Protein AF-A0A2N6QSA8-F1 (afdb_monomer_lite)

Radius of gyration: 13.57 Å; chains: 1; bounding box: 32×28×33 Å

Foldseek 3Di:
DDVLLVCLLVPALLVLLLVDDLVVVVVQLVQCPDCQNVVVLVVLVVVLCVVQVPQPLPVVLVVQLVSNCVRNVDNSSSNVRSVLSSSLRSCVVRQNDWQQNLQCVVCVVVSHHDGHHTGRHDDTSVVSSD

Secondary structure (DSSP, 8-state):
--HHHHHHIIIIIHHHHTTS-HHHHHHHHHHHSSHHHHHHHHHHHHHHHHH-SS---HHHHHHHHHHHHHHH--HHHHHHHHHHHHHHHHHHHHT---HHHHHHHHHHHTT----S------S-HHHHT-

Organism: NCBI:txid28127

pLDDT: mean 96.21, std 4.1, range [68.19, 98.81]

Structure (mmCIF, N/CA/C/O backbone):
data_AF-A0A2N6QSA8-F1
#
_entry.id   AF-A0A2N6QSA8-F1
#
loop_
_atom_site.group_PDB
_atom_site.id
_atom_site.type_symbol
_atom_site.label_atom_id
_atom_site.label_alt_id
_atom_site.label_comp_id
_atom_site.label_asym_id
_atom_site.label_entity_id
_atom_site.label_seq_id
_atom_site.pdbx_PDB_ins_code
_atom_site.Cartn_x
_atom_site.Cartn_y
_atom_site.Cartn_z
_atom_site.occupancy
_atom_site.B_iso_or_equiv
_atom_site.auth_seq_id
_atom_site.auth_comp_id
_atom_site.auth_asym_id
_atom_site.auth_atom_id
_atom_site.pdbx_PDB_model_num
ATOM 1 N N . MET A 1 1 ? 0.176 9.301 14.314 1.00 72.94 1 MET A N 1
ATOM 2 C CA . MET A 1 1 ? 0.457 8.432 13.156 1.00 72.94 1 MET A CA 1
ATOM 3 C C . MET A 1 1 ? 1.198 7.198 13.673 1.00 72.94 1 MET A C 1
ATOM 5 O O . MET A 1 1 ? 1.825 7.282 14.728 1.00 72.94 1 MET A O 1
ATOM 9 N N . ASN A 1 2 ? 0.959 6.019 13.0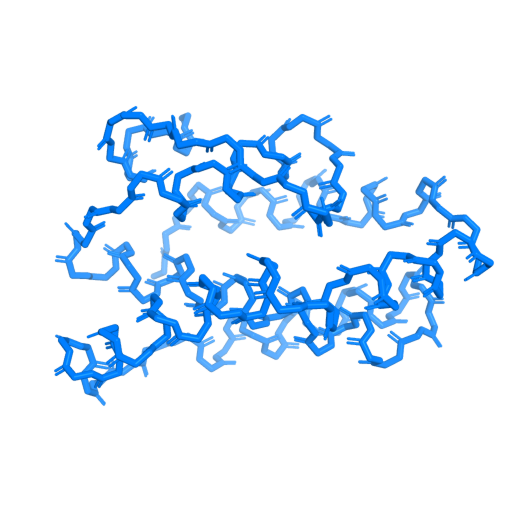91 1.00 90.00 2 ASN A N 1
ATOM 10 C CA . ASN A 1 2 ? 1.417 4.747 13.667 1.00 90.00 2 ASN A CA 1
ATOM 11 C C . ASN A 1 2 ? 2.935 4.579 13.458 1.00 90.00 2 ASN A C 1
ATOM 13 O O . ASN A 1 2 ? 3.390 4.494 12.320 1.00 90.00 2 ASN A O 1
ATOM 17 N N . LYS A 1 3 ? 3.711 4.495 14.551 1.00 92.25 3 LYS A N 1
ATOM 18 C CA . LYS A 1 3 ? 5.188 4.446 14.508 1.00 92.25 3 LYS A CA 1
ATOM 19 C C . LYS A 1 3 ? 5.749 3.261 13.715 1.00 92.25 3 LYS A C 1
ATOM 21 O O . LYS A 1 3 ? 6.820 3.377 13.131 1.00 92.25 3 LYS A O 1
ATOM 26 N N . LYS A 1 4 ? 5.052 2.119 13.697 1.00 94.75 4 LYS A N 1
ATOM 27 C CA . LYS A 1 4 ? 5.492 0.930 12.949 1.00 94.75 4 LYS A CA 1
ATOM 28 C C . LYS A 1 4 ? 5.339 1.146 11.444 1.00 94.75 4 LYS A C 1
ATOM 30 O O . LYS A 1 4 ? 6.251 0.829 10.686 1.00 94.75 4 LYS A O 1
ATOM 35 N N . LEU A 1 5 ? 4.224 1.754 11.032 1.00 96.12 5 LEU A N 1
ATOM 36 C CA . LEU A 1 5 ? 3.984 2.122 9.636 1.00 96.12 5 LEU A CA 1
ATOM 37 C C . LEU A 1 5 ? 4.996 3.178 9.165 1.00 96.12 5 LEU A C 1
ATOM 39 O O . LEU A 1 5 ? 5.578 3.039 8.094 1.00 96.12 5 LEU A O 1
ATOM 43 N N . GLU A 1 6 ? 5.269 4.188 9.998 1.00 95.00 6 GLU A N 1
ATOM 44 C CA . GLU A 1 6 ? 6.307 5.196 9.735 1.00 95.00 6 GLU A CA 1
ATOM 45 C C . GLU A 1 6 ? 7.688 4.564 9.545 1.00 95.00 6 GLU A C 1
ATOM 47 O O . GLU A 1 6 ? 8.352 4.817 8.539 1.00 95.00 6 GLU A O 1
ATOM 52 N N . TYR A 1 7 ? 8.091 3.692 10.472 1.00 95.88 7 TYR A N 1
ATOM 53 C CA . TYR A 1 7 ? 9.363 2.985 10.388 1.00 95.88 7 TYR A CA 1
ATOM 54 C C . TYR A 1 7 ? 9.472 2.149 9.108 1.00 95.88 7 TYR A C 1
ATOM 56 O O . TYR A 1 7 ? 10.527 2.120 8.470 1.00 95.88 7 TYR A O 1
ATOM 64 N N . PHE A 1 8 ? 8.394 1.473 8.706 1.00 97.69 8 PHE A N 1
ATOM 65 C CA . PHE A 1 8 ? 8.379 0.700 7.468 1.00 97.69 8 PHE A CA 1
ATOM 66 C C . PHE A 1 8 ? 8.613 1.592 6.243 1.00 97.69 8 PHE A C 1
ATOM 68 O O . PHE A 1 8 ? 9.485 1.294 5.423 1.00 97.69 8 PHE A O 1
ATOM 75 N N . ILE A 1 9 ? 7.888 2.710 6.144 1.00 97.81 9 ILE A N 1
ATOM 76 C CA . ILE A 1 9 ? 8.025 3.669 5.038 1.00 97.81 9 ILE A CA 1
ATOM 77 C C . ILE A 1 9 ? 9.467 4.170 4.939 1.00 97.81 9 ILE A C 1
ATOM 79 O O . ILE A 1 9 ? 10.055 4.169 3.861 1.00 97.81 9 ILE A O 1
ATOM 83 N N . GLU A 1 10 ? 10.062 4.542 6.071 1.00 96.38 10 GLU A N 1
ATOM 84 C CA . GLU A 1 10 ? 11.423 5.079 6.127 1.00 96.38 10 GLU A CA 1
ATOM 85 C C . GLU A 1 10 ? 12.502 4.042 5.805 1.00 96.38 10 GLU A C 1
ATOM 87 O O . GLU A 1 10 ? 13.514 4.363 5.182 1.00 96.38 10 GLU A O 1
ATOM 92 N N . SER A 1 11 ? 12.312 2.791 6.229 1.00 96.56 11 SER A N 1
ATOM 93 C CA . SER A 1 11 ? 13.375 1.781 6.192 1.00 96.56 11 SER A CA 1
ATOM 94 C C . SER A 1 11 ? 13.284 0.800 5.021 1.00 96.56 11 SER A C 1
ATOM 96 O O . SER A 1 11 ? 14.309 0.189 4.666 1.00 96.56 11 SER A O 1
ATOM 98 N N . LYS A 1 12 ? 12.090 0.616 4.439 1.00 98.12 12 LYS A N 1
ATOM 99 C CA . LYS A 1 12 ? 11.795 -0.436 3.452 1.00 98.12 12 LYS A CA 1
ATOM 100 C C . LYS A 1 12 ? 11.252 0.087 2.131 1.00 98.12 12 LYS A C 1
ATOM 102 O O . LYS A 1 12 ? 11.686 -0.425 1.104 1.00 98.12 12 LYS A O 1
ATOM 107 N N . LEU A 1 13 ? 10.368 1.086 2.130 1.00 98.31 13 LEU A N 1
ATOM 108 C CA . LEU A 1 13 ? 9.587 1.432 0.935 1.00 98.31 13 LEU A CA 1
ATOM 109 C C . LEU A 1 13 ? 10.460 1.727 -0.293 1.00 98.31 13 LEU A C 1
ATOM 111 O O . LEU A 1 13 ? 10.296 1.085 -1.323 1.00 98.31 13 LEU A O 1
ATOM 115 N N . SER A 1 14 ? 11.456 2.608 -0.175 1.00 98.25 14 SER A N 1
ATOM 116 C CA . SER A 1 14 ? 12.350 2.927 -1.301 1.00 98.25 14 SER A CA 1
ATOM 117 C C . SER A 1 14 ? 13.129 1.712 -1.821 1.00 98.25 14 SER A C 1
ATOM 119 O O . SER A 1 14 ? 13.439 1.639 -3.007 1.00 98.25 14 SER A O 1
ATOM 121 N N . LYS A 1 15 ? 13.425 0.733 -0.957 1.00 98.56 15 LYS A N 1
ATOM 122 C CA . LYS A 1 15 ? 14.094 -0.516 -1.348 1.00 98.56 15 LYS A CA 1
ATOM 123 C C . LYS A 1 15 ? 13.163 -1.447 -2.111 1.00 98.56 15 LYS A C 1
ATOM 125 O O . LYS A 1 15 ? 13.665 -2.203 -2.926 1.00 98.56 15 LYS A O 1
ATOM 130 N N . ILE A 1 16 ? 11.857 -1.416 -1.835 1.00 98.56 16 ILE A N 1
ATOM 131 C CA . ILE A 1 16 ? 10.854 -2.165 -2.602 1.00 98.56 16 ILE A CA 1
ATOM 132 C C . ILE A 1 16 ? 10.780 -1.587 -4.011 1.00 98.56 16 ILE A C 1
ATOM 134 O O . ILE A 1 16 ? 10.980 -2.319 -4.971 1.00 98.56 16 ILE A O 1
ATOM 138 N N . ILE A 1 17 ? 10.593 -0.268 -4.125 1.00 98.38 17 ILE A N 1
ATOM 139 C CA . ILE A 1 17 ? 10.430 0.406 -5.421 1.00 98.38 17 ILE A CA 1
ATOM 140 C C . ILE A 1 17 ? 11.634 0.160 -6.342 1.00 98.38 1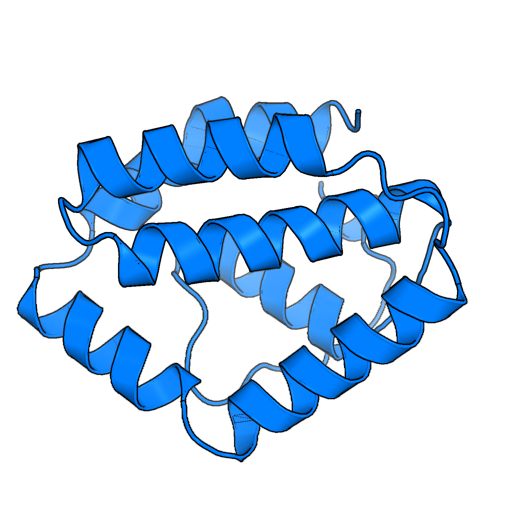7 ILE A C 1
ATOM 142 O O . ILE A 1 17 ? 11.458 -0.192 -7.499 1.00 98.38 17 ILE A O 1
ATOM 146 N N . LYS A 1 18 ? 12.860 0.240 -5.811 1.00 97.94 18 LYS A N 1
ATOM 147 C CA . LYS A 1 18 ? 14.101 0.037 -6.585 1.00 97.94 18 LYS A CA 1
ATOM 148 C C . LYS A 1 18 ? 14.332 -1.384 -7.107 1.00 97.94 18 LYS A C 1
ATOM 150 O O . LYS A 1 18 ? 15.323 -1.595 -7.801 1.00 97.94 18 LYS A O 1
ATOM 155 N N . LYS A 1 19 ? 13.504 -2.365 -6.734 1.00 98.06 19 LYS A N 1
ATOM 156 C CA . LYS A 1 19 ? 13.620 -3.732 -7.263 1.00 98.06 19 LYS A CA 1
ATOM 157 C C . LYS A 1 19 ? 13.114 -3.857 -8.692 1.00 98.06 19 LYS A C 1
ATOM 159 O O . LYS A 1 19 ? 13.546 -4.772 -9.379 1.00 98.06 19 LYS A O 1
ATOM 164 N N . TYR A 1 20 ? 12.197 -2.982 -9.087 1.00 98.06 20 TYR A N 1
ATOM 165 C CA . TYR A 1 20 ? 11.453 -3.109 -10.327 1.00 98.06 20 TYR A CA 1
ATOM 166 C C . TYR A 1 20 ? 12.035 -2.178 -11.383 1.00 98.06 20 TYR A C 1
ATOM 168 O O . TYR A 1 20 ? 12.361 -1.020 -11.109 1.00 98.06 20 TYR A O 1
ATOM 176 N N . SER A 1 21 ? 12.165 -2.700 -12.593 1.00 97.94 21 SER A N 1
ATOM 177 C CA . SER A 1 21 ? 12.343 -1.901 -13.796 1.00 97.94 21 SER A CA 1
ATOM 178 C C . SER A 1 21 ? 11.067 -1.124 -14.126 1.00 97.94 21 SER A C 1
ATOM 180 O O . SER A 1 21 ? 9.982 -1.420 -13.629 1.00 97.94 21 SER A O 1
ATOM 182 N N . GLU A 1 22 ? 11.192 -0.126 -14.996 1.00 96.75 22 GLU A N 1
ATOM 183 C CA . GLU A 1 22 ? 10.048 0.647 -15.482 1.00 96.75 22 GLU A CA 1
ATOM 184 C C . GLU A 1 22 ? 9.009 -0.240 -16.198 1.00 96.75 22 GLU A C 1
ATOM 186 O O . GLU A 1 22 ? 7.814 -0.093 -15.962 1.00 96.75 22 GLU A O 1
ATOM 191 N N . GLU A 1 23 ? 9.448 -1.218 -16.997 1.00 97.75 23 GLU A N 1
ATOM 192 C CA . GLU A 1 23 ? 8.558 -2.172 -17.678 1.00 97.75 23 GLU A CA 1
ATOM 193 C C . GLU A 1 23 ? 7.760 -3.030 -16.682 1.00 97.75 23 GLU A C 1
ATOM 195 O O . GLU A 1 23 ? 6.547 -3.181 -16.820 1.00 97.75 23 GLU A O 1
ATOM 200 N N . GLU A 1 24 ? 8.413 -3.536 -15.631 1.00 98.31 24 GLU A N 1
ATOM 201 C CA . GLU A 1 24 ? 7.733 -4.287 -14.569 1.00 98.31 24 GLU A CA 1
ATOM 202 C C . GLU A 1 24 ? 6.746 -3.410 -13.789 1.00 98.31 24 GLU A C 1
ATOM 204 O O . GLU A 1 24 ? 5.683 -3.886 -13.395 1.00 98.31 24 GLU A O 1
ATOM 209 N N . ILE A 1 25 ? 7.068 -2.127 -13.584 1.00 98.50 25 ILE A N 1
ATOM 210 C CA . ILE A 1 25 ? 6.150 -1.169 -12.959 1.00 98.50 25 ILE A CA 1
ATOM 211 C C . ILE A 1 25 ? 4.897 -0.991 -13.817 1.00 98.50 25 ILE A C 1
ATOM 213 O O . ILE A 1 25 ? 3.798 -1.050 -13.273 1.00 98.50 25 ILE A O 1
ATOM 217 N N . PHE A 1 26 ? 5.030 -0.809 -15.132 1.00 98.06 26 PHE A N 1
ATOM 218 C CA . PHE A 1 26 ? 3.863 -0.685 -16.008 1.00 98.06 26 PHE A CA 1
ATOM 219 C C . PHE A 1 26 ? 3.011 -1.955 -16.016 1.00 98.06 26 PHE A C 1
ATOM 221 O O . PHE A 1 26 ? 1.795 -1.864 -15.885 1.00 98.06 26 PHE A O 1
ATOM 228 N N . TYR A 1 27 ? 3.634 -3.136 -16.032 1.00 97.88 27 TYR A N 1
ATOM 229 C CA . TYR A 1 27 ? 2.904 -4.396 -15.882 1.00 97.88 27 TYR A CA 1
ATOM 230 C C . TYR A 1 27 ? 2.134 -4.480 -14.551 1.00 97.88 27 TYR A C 1
ATOM 232 O O . TYR A 1 27 ? 0.991 -4.937 -14.509 1.00 97.88 27 TYR A O 1
ATOM 240 N N . ILE A 1 28 ? 2.740 -4.022 -13.451 1.00 98.06 28 ILE A N 1
ATOM 241 C CA . ILE A 1 28 ? 2.087 -3.945 -12.137 1.00 98.06 28 ILE A CA 1
ATOM 242 C C . ILE A 1 28 ? 0.880 -3.005 -12.174 1.00 98.06 28 ILE A C 1
ATOM 244 O O . ILE A 1 28 ? -0.165 -3.354 -11.626 1.00 98.06 28 ILE A O 1
ATOM 248 N N . LEU A 1 29 ? 1.014 -1.831 -12.798 1.00 97.75 29 LEU A N 1
ATOM 249 C CA . LEU A 1 29 ? -0.074 -0.859 -12.930 1.00 97.75 29 LEU A CA 1
ATOM 250 C C . LEU A 1 29 ? -1.243 -1.457 -13.718 1.00 97.75 29 LEU A C 1
ATOM 252 O O . LEU A 1 29 ? -2.351 -1.519 -13.187 1.00 97.75 29 LEU A O 1
ATOM 256 N N . ASP A 1 30 ? -0.969 -2.017 -14.897 1.00 97.00 30 ASP A N 1
ATOM 257 C CA . ASP A 1 30 ? -1.977 -2.680 -15.731 1.00 97.00 30 ASP A CA 1
ATOM 258 C C . ASP A 1 30 ? -2.670 -3.825 -14.975 1.00 97.00 30 ASP A C 1
ATOM 260 O O . ASP A 1 30 ? -3.886 -4.007 -15.051 1.00 97.00 30 ASP A O 1
ATOM 264 N N . SER A 1 31 ? -1.910 -4.598 -14.190 1.00 96.62 31 SER A N 1
ATOM 265 C CA . SER A 1 31 ? -2.470 -5.682 -13.385 1.00 96.62 31 SER A CA 1
ATOM 266 C C . SER A 1 31 ? -3.351 -5.194 -12.232 1.00 96.62 31 SER A C 1
ATOM 268 O O . SER A 1 31 ? -4.210 -5.963 -11.798 1.00 96.62 31 SER A O 1
ATOM 270 N N . ARG A 1 32 ? -3.126 -3.992 -11.691 1.00 96.75 32 ARG A N 1
ATOM 271 C CA . ARG A 1 32 ? -3.934 -3.418 -10.600 1.00 96.75 32 ARG A CA 1
ATOM 272 C C . ARG A 1 32 ? -5.241 -2.811 -11.097 1.00 96.75 32 ARG A C 1
ATOM 274 O O . ARG A 1 32 ? -6.202 -2.769 -10.333 1.00 96.75 32 ARG A O 1
ATOM 281 N N . ASP A 1 33 ? -5.273 -2.395 -12.357 1.00 94.19 33 ASP A N 1
ATOM 282 C CA . ASP A 1 33 ? -6.460 -1.841 -13.009 1.00 94.19 33 ASP A CA 1
ATOM 283 C C . ASP A 1 33 ? -7.464 -2.921 -13.442 1.00 94.19 33 ASP A C 1
ATOM 285 O O . ASP A 1 33 ? -8.558 -2.602 -13.903 1.00 94.19 33 ASP A O 1
ATOM 289 N N . ASN A 1 34 ? -7.133 -4.207 -13.272 1.00 91.56 34 ASN A N 1
ATOM 290 C CA . ASN A 1 34 ? -8.088 -5.283 -13.501 1.00 91.56 34 ASN A CA 1
ATOM 291 C C . ASN A 1 34 ? -9.189 -5.319 -12.427 1.00 91.56 34 ASN A C 1
ATOM 293 O O . ASN A 1 34 ? -8.991 -4.894 -11.285 1.00 91.56 34 ASN A O 1
ATOM 297 N N . ASP A 1 35 ? -10.344 -5.885 -12.780 1.00 85.81 35 ASP A N 1
ATOM 298 C CA . ASP A 1 35 ? -11.508 -5.955 -11.885 1.00 85.81 35 ASP A CA 1
ATOM 299 C C . ASP A 1 35 ? -11.174 -6.675 -10.562 1.00 85.81 35 ASP A C 1
ATOM 301 O O . ASP A 1 35 ? -11.554 -6.225 -9.486 1.00 85.81 35 ASP A O 1
ATOM 305 N N . ASN A 1 36 ? -10.371 -7.746 -10.598 1.00 90.31 36 ASN A N 1
ATOM 306 C CA . ASN A 1 36 ? -10.054 -8.540 -9.403 1.00 90.31 36 ASN A CA 1
ATOM 307 C C . ASN A 1 36 ? -9.357 -7.730 -8.295 1.00 90.31 36 ASN A C 1
ATOM 309 O O . ASN A 1 36 ? -9.665 -7.918 -7.114 1.00 90.31 36 ASN A O 1
ATOM 313 N N . PHE A 1 37 ? -8.403 -6.868 -8.653 1.00 96.44 37 PHE A N 1
ATOM 314 C CA . PHE A 1 37 ? -7.693 -6.033 -7.688 1.00 96.44 37 PHE A CA 1
ATOM 315 C C . PHE A 1 37 ? -8.471 -4.747 -7.401 1.00 96.44 37 PHE A C 1
ATOM 317 O O . PHE A 1 37 ? -8.694 -4.408 -6.233 1.00 96.44 37 PHE A O 1
ATOM 324 N N . SER A 1 38 ? -8.896 -4.042 -8.452 1.00 96.25 38 SER A N 1
ATOM 325 C CA . SER A 1 38 ? -9.528 -2.727 -8.332 1.00 96.25 38 SER A CA 1
ATOM 326 C C . SER A 1 38 ? -10.862 -2.784 -7.582 1.00 96.25 38 SER A C 1
ATOM 328 O O . SER A 1 38 ? -11.077 -1.949 -6.702 1.00 96.25 38 SER A O 1
ATOM 330 N N . ASP A 1 39 ? -11.700 -3.805 -7.798 1.00 97.00 39 ASP A N 1
ATOM 331 C CA . ASP A 1 39 ? -12.976 -3.951 -7.084 1.00 97.00 39 ASP A CA 1
ATOM 332 C C . ASP A 1 39 ? -12.762 -4.144 -5.581 1.00 97.00 39 ASP A C 1
ATOM 334 O O . ASP A 1 39 ? -13.472 -3.563 -4.756 1.00 97.00 39 ASP A O 1
ATOM 338 N N . LYS A 1 40 ? -11.762 -4.947 -5.198 1.00 97.62 40 LYS A N 1
ATOM 339 C CA . LYS A 1 40 ? -11.434 -5.183 -3.785 1.00 97.62 40 LYS A CA 1
ATOM 340 C C . LYS A 1 40 ? -10.849 -3.948 -3.126 1.00 97.62 40 LYS A C 1
ATOM 342 O O . LYS A 1 40 ? -11.238 -3.616 -2.004 1.00 97.62 40 LYS A O 1
ATOM 347 N N . TRP A 1 41 ? -9.965 -3.250 -3.831 1.00 98.31 41 TRP A N 1
ATOM 348 C CA . TRP A 1 41 ? -9.412 -1.989 -3.361 1.00 98.31 41 TRP A CA 1
ATOM 349 C C . TRP A 1 41 ? -10.526 -0.956 -3.140 1.00 98.31 41 TRP A C 1
ATOM 351 O O . TRP A 1 41 ? -10.630 -0.377 -2.056 1.00 98.31 41 TRP A O 1
ATOM 361 N N . MET A 1 42 ? -11.418 -0.796 -4.124 1.00 98.06 42 MET A N 1
ATOM 362 C CA . MET A 1 42 ? -12.555 0.123 -4.062 1.00 98.06 42 MET A CA 1
ATOM 363 C C . MET A 1 42 ? -13.542 -0.240 -2.956 1.00 98.06 42 MET A C 1
ATOM 365 O O . MET A 1 42 ? -14.025 0.653 -2.259 1.00 98.06 42 MET A O 1
ATOM 369 N N . GLN A 1 43 ? -13.806 -1.532 -2.745 1.00 97.94 43 GLN A N 1
ATOM 370 C CA . GLN A 1 43 ? -14.637 -1.998 -1.639 1.00 97.94 43 GLN A CA 1
ATOM 371 C C . GLN A 1 43 ? -14.077 -1.513 -0.292 1.00 97.94 43 GLN A C 1
ATOM 373 O O . GLN A 1 43 ? -14.797 -0.892 0.490 1.00 97.94 43 GLN A O 1
ATOM 378 N N . VAL A 1 44 ? -12.788 -1.756 -0.027 1.00 98.12 44 VAL A N 1
ATOM 379 C CA . VAL A 1 44 ? -12.150 -1.337 1.231 1.00 98.12 44 VAL A CA 1
ATOM 380 C C . VAL A 1 44 ? -12.118 0.186 1.365 1.00 98.12 44 VAL A C 1
ATOM 382 O O . VAL A 1 44 ? -12.370 0.714 2.450 1.00 98.12 44 VAL A O 1
ATOM 385 N N . TYR A 1 45 ? -11.835 0.899 0.274 1.00 98.25 45 TYR A N 1
ATOM 386 C CA . TYR A 1 45 ? -11.828 2.358 0.255 1.00 98.25 45 TYR A CA 1
ATOM 387 C C . TYR A 1 45 ? -13.192 2.953 0.623 1.00 98.25 45 TYR A C 1
ATOM 389 O O . TYR A 1 45 ? -13.260 3.801 1.514 1.00 98.25 45 TYR A O 1
ATOM 397 N N . GLU A 1 46 ? -14.280 2.512 -0.014 1.00 98.19 46 GLU A N 1
ATOM 398 C CA . GLU A 1 46 ? -15.617 3.052 0.261 1.00 98.19 46 GLU A CA 1
ATOM 399 C C . GLU A 1 46 ? -16.096 2.695 1.677 1.00 98.19 46 GLU A C 1
ATOM 401 O O . GLU A 1 46 ? -16.685 3.539 2.358 1.00 98.19 46 GLU A O 1
ATOM 406 N N . GLU A 1 47 ? -15.773 1.498 2.181 1.00 98.00 47 GLU A N 1
ATOM 407 C CA . GLU A 1 47 ? -16.029 1.139 3.582 1.00 98.00 47 GLU A CA 1
ATOM 408 C C . GLU A 1 47 ? -15.287 2.080 4.551 1.00 98.00 47 GLU A C 1
ATOM 410 O O . GLU A 1 47 ? -15.894 2.651 5.463 1.00 98.00 47 GLU A O 1
ATOM 415 N N . LEU A 1 48 ? -13.984 2.303 4.343 1.00 97.50 48 LEU A N 1
ATOM 416 C CA . LEU A 1 48 ? -13.181 3.187 5.193 1.00 97.50 48 LEU A CA 1
ATOM 417 C C . LEU A 1 48 ? -13.594 4.652 5.087 1.00 97.50 48 LEU A C 1
ATOM 419 O O . LEU A 1 48 ? -13.566 5.358 6.089 1.00 97.50 48 LEU A O 1
ATOM 423 N N . LYS A 1 49 ? -14.019 5.118 3.917 1.00 96.44 49 LYS A N 1
ATOM 424 C CA . LYS A 1 49 ? -14.512 6.485 3.721 1.00 96.44 49 LYS A CA 1
ATOM 425 C C . LYS A 1 49 ? -15.763 6.772 4.551 1.00 96.44 49 LYS A C 1
ATOM 427 O O . LYS A 1 49 ? -15.909 7.879 5.066 1.00 96.44 49 LYS A O 1
ATOM 432 N N . VAL A 1 50 ? -16.645 5.782 4.714 1.00 97.25 50 VAL A N 1
ATOM 433 C CA . VAL A 1 50 ? -17.829 5.887 5.584 1.00 97.25 50 VAL A CA 1
ATOM 434 C C . VAL A 1 50 ? -17.445 5.778 7.062 1.00 97.25 50 VAL A C 1
ATOM 436 O O . VAL A 1 50 ? -17.938 6.550 7.883 1.00 97.25 50 VAL A O 1
ATOM 439 N N . LEU A 1 51 ? -16.570 4.832 7.414 1.00 97.25 51 LEU A N 1
ATOM 440 C CA . LEU A 1 51 ? -16.208 4.542 8.808 1.00 97.25 51 LEU A CA 1
ATOM 441 C C . LEU A 1 51 ? -15.178 5.522 9.402 1.00 97.25 51 LEU A C 1
ATOM 443 O O . LEU A 1 51 ? -15.113 5.688 10.619 1.00 97.25 51 LEU A O 1
ATOM 447 N N . CYS A 1 52 ? -14.381 6.177 8.559 1.00 96.12 52 CYS A N 1
ATOM 448 C CA . CYS A 1 52 ? -13.317 7.113 8.918 1.00 96.12 52 CYS A CA 1
ATOM 449 C C . CYS A 1 52 ? -13.488 8.451 8.162 1.00 96.12 52 CYS A C 1
ATOM 451 O O . CYS A 1 52 ? -12.636 8.829 7.353 1.00 96.12 52 CYS A O 1
ATOM 453 N N . PRO A 1 53 ? -14.574 9.209 8.418 1.00 92.44 53 PRO A N 1
ATOM 454 C CA . PRO A 1 53 ? -14.852 10.462 7.705 1.00 92.44 53 PRO A CA 1
ATOM 455 C C . PRO A 1 53 ? -13.797 11.549 7.971 1.00 92.44 53 PRO A C 1
ATOM 457 O O . PRO A 1 53 ? -13.592 12.441 7.152 1.00 92.44 53 PRO A O 1
ATOM 460 N N . GLU A 1 54 ? -13.096 11.464 9.104 1.00 93.50 54 GLU A N 1
ATOM 461 C CA . GLU A 1 54 ? -11.979 12.338 9.471 1.00 93.50 54 GLU A CA 1
ATOM 462 C C . GLU A 1 54 ? -10.630 11.654 9.204 1.00 93.50 54 GLU A C 1
ATOM 464 O O . GLU A 1 54 ? -9.815 11.461 10.116 1.00 93.50 54 GLU A O 1
ATOM 469 N N . SER A 1 55 ? -10.401 11.254 7.951 1.00 92.50 55 SER A N 1
ATOM 470 C CA . SER A 1 55 ? -9.123 10.688 7.509 1.00 92.50 55 SER A CA 1
ATOM 471 C C . SER A 1 55 ? -7.967 11.639 7.830 1.00 92.50 55 SER A C 1
ATOM 473 O O . SER A 1 55 ? -7.974 12.822 7.476 1.00 92.50 55 SER A O 1
ATOM 475 N N . LYS A 1 56 ? -6.938 11.111 8.498 1.00 92.12 56 LYS A N 1
ATOM 476 C CA . LYS A 1 56 ? -5.699 11.846 8.816 1.00 92.12 56 LYS A CA 1
ATOM 477 C C . LYS A 1 56 ? -4.538 11.406 7.928 1.00 92.12 56 LYS A C 1
ATOM 479 O O . LYS A 1 56 ? -3.389 11.766 8.191 1.00 92.12 56 LYS A O 1
ATOM 484 N N . SER A 1 57 ? -4.823 10.646 6.868 1.00 95.56 57 SER A N 1
ATOM 485 C CA . SER A 1 57 ? -3.808 10.042 6.008 1.00 95.56 57 SER A CA 1
ATOM 486 C C . SER A 1 57 ? -3.129 11.025 5.051 1.00 95.56 57 SER A C 1
ATOM 488 O O . SER A 1 57 ? -2.050 10.720 4.555 1.00 95.56 57 SER A O 1
ATOM 490 N N . TYR A 1 58 ? -3.683 12.222 4.816 1.00 95.38 58 TYR A N 1
ATOM 491 C CA . TYR A 1 58 ? -3.167 13.169 3.811 1.00 95.38 58 TYR A CA 1
ATOM 492 C C . TYR A 1 58 ? -1.656 13.442 3.925 1.00 95.38 58 TYR A C 1
ATOM 494 O O . TYR A 1 58 ? -0.927 13.366 2.934 1.00 95.38 58 TYR A O 1
ATOM 502 N N . GLY A 1 59 ? -1.165 13.719 5.138 1.00 96.38 59 GLY A N 1
ATOM 503 C CA . GLY A 1 59 ? 0.262 13.970 5.365 1.00 96.38 59 GLY A CA 1
ATOM 504 C C . GLY A 1 59 ? 1.136 12.750 5.054 1.00 96.38 59 GLY A C 1
ATOM 505 O O . GLY A 1 59 ? 2.202 12.892 4.454 1.00 96.38 59 GLY A O 1
ATOM 506 N N . LEU A 1 60 ? 0.658 11.552 5.406 1.00 97.38 60 LEU A N 1
ATOM 507 C CA . LEU A 1 60 ? 1.318 10.286 5.094 1.00 97.38 60 LEU A CA 1
ATOM 508 C C . LEU A 1 60 ? 1.337 10.034 3.583 1.00 97.38 60 LEU A C 1
ATOM 510 O O . LEU A 1 60 ? 2.401 9.762 3.034 1.00 97.38 60 LEU A O 1
ATOM 514 N N . ARG A 1 61 ? 0.189 10.181 2.911 1.00 98.38 61 ARG A N 1
ATOM 515 C CA . ARG A 1 61 ? 0.043 9.984 1.463 1.00 98.38 61 ARG A CA 1
ATOM 516 C C . ARG A 1 61 ? 1.003 10.875 0.691 1.00 98.38 61 ARG A C 1
ATOM 518 O O . ARG A 1 61 ? 1.772 10.377 -0.121 1.00 98.38 61 ARG A O 1
ATOM 525 N N . LYS A 1 62 ? 1.060 12.170 1.021 1.00 98.44 62 LYS A N 1
ATOM 526 C CA . LYS A 1 62 ? 1.998 13.111 0.389 1.00 98.44 62 LYS A CA 1
ATOM 527 C C . LYS A 1 62 ? 3.457 12.665 0.535 1.00 98.44 62 LYS A C 1
ATOM 529 O O . LYS A 1 62 ? 4.237 12.772 -0.408 1.00 98.44 62 LYS A O 1
ATOM 534 N N . ARG A 1 63 ? 3.832 12.162 1.713 1.00 98.12 63 ARG A N 1
ATOM 535 C CA . ARG A 1 63 ? 5.184 11.656 1.974 1.00 98.12 63 ARG A CA 1
ATOM 536 C C . ARG A 1 63 ? 5.483 10.392 1.165 1.00 98.12 63 ARG A C 1
ATOM 538 O O . ARG A 1 63 ? 6.537 10.317 0.542 1.00 98.12 63 ARG A O 1
ATOM 545 N N . VAL A 1 64 ? 4.573 9.419 1.184 1.00 98.75 64 VAL A N 1
ATOM 546 C CA . VAL A 1 64 ? 4.707 8.159 0.438 1.00 98.75 64 VAL A CA 1
ATOM 547 C C . VAL A 1 64 ? 4.796 8.438 -1.058 1.00 98.75 64 VAL A C 1
ATOM 549 O O . VAL A 1 64 ? 5.710 7.935 -1.701 1.00 98.75 64 VAL A O 1
ATOM 552 N N . PHE A 1 65 ? 3.936 9.314 -1.578 1.00 98.81 65 PHE A N 1
ATOM 553 C CA . PHE A 1 65 ? 3.976 9.760 -2.966 1.00 98.81 65 PHE A CA 1
ATOM 554 C C . PHE A 1 65 ? 5.361 10.301 -3.342 1.00 98.81 65 PHE A C 1
ATOM 556 O O . PHE A 1 65 ? 5.949 9.836 -4.312 1.00 98.81 65 PHE A O 1
ATOM 563 N N . SER A 1 66 ? 5.920 11.228 -2.549 1.00 98.50 66 SER A N 1
ATOM 564 C CA . SER A 1 66 ? 7.260 11.792 -2.800 1.00 98.50 66 SER A CA 1
ATOM 565 C C . SER A 1 66 ? 8.322 10.696 -2.871 1.00 98.50 66 SER A C 1
ATOM 567 O O . SER A 1 66 ? 9.067 10.622 -3.842 1.00 98.50 66 SER A O 1
ATOM 569 N N . ILE A 1 67 ? 8.338 9.787 -1.886 1.00 98.56 67 ILE A N 1
ATOM 570 C CA . ILE A 1 67 ? 9.306 8.684 -1.832 1.00 98.56 67 ILE A CA 1
ATOM 571 C C . ILE A 1 67 ? 9.177 7.793 -3.069 1.00 98.56 67 ILE A C 1
ATOM 573 O O . ILE A 1 67 ? 10.183 7.462 -3.690 1.00 98.56 67 ILE A O 1
ATOM 577 N N . VAL A 1 68 ? 7.968 7.378 -3.440 1.00 98.69 68 VAL A N 1
ATOM 578 C CA . VAL A 1 68 ? 7.780 6.468 -4.576 1.00 98.69 68 VAL A CA 1
ATOM 579 C C . VAL A 1 68 ? 8.135 7.167 -5.884 1.00 98.69 68 VAL A C 1
ATOM 581 O O . VAL A 1 68 ? 8.881 6.602 -6.681 1.00 98.69 68 VAL A O 1
ATOM 584 N N . ASN A 1 69 ? 7.690 8.410 -6.074 1.00 98.25 69 ASN A N 1
ATOM 585 C CA . ASN A 1 69 ? 7.957 9.180 -7.284 1.00 98.25 69 ASN A CA 1
ATOM 586 C C . ASN A 1 69 ? 9.459 9.445 -7.473 1.00 98.25 69 ASN A C 1
ATOM 588 O O . ASN A 1 69 ? 9.983 9.246 -8.560 1.00 98.25 69 ASN A O 1
ATOM 592 N N . GLU A 1 70 ? 10.185 9.805 -6.411 1.00 98.12 70 GLU A N 1
ATOM 593 C CA . GLU A 1 70 ? 11.640 10.027 -6.465 1.00 98.12 70 GLU A CA 1
ATOM 594 C C . GLU A 1 70 ? 12.445 8.760 -6.799 1.00 98.12 70 GLU A C 1
ATOM 596 O O . GLU A 1 70 ? 13.566 8.860 -7.294 1.00 98.12 70 GLU A O 1
ATOM 601 N N . ASN A 1 71 ? 11.910 7.570 -6.499 1.00 98.06 71 ASN A N 1
ATOM 602 C CA . ASN A 1 71 ? 12.627 6.302 -6.670 1.00 98.06 71 ASN A CA 1
ATOM 603 C C . ASN A 1 71 ? 12.174 5.483 -7.889 1.00 98.06 71 ASN A C 1
ATOM 605 O O . ASN A 1 71 ? 12.923 4.603 -8.300 1.00 98.06 71 ASN A O 1
ATOM 609 N N . SER A 1 72 ? 10.994 5.759 -8.451 1.00 97.50 72 SER A N 1
ATOM 610 C CA . SER A 1 72 ? 10.479 5.110 -9.671 1.00 97.50 72 SER A CA 1
ATOM 611 C C . SER A 1 72 ? 10.445 6.032 -10.886 1.00 97.50 72 SER A C 1
ATOM 613 O O . SER A 1 72 ? 10.524 5.544 -12.002 1.00 97.50 72 SER A O 1
ATOM 615 N N . MET A 1 73 ? 10.313 7.348 -10.677 1.00 97.00 73 MET A N 1
ATOM 616 C CA . MET A 1 73 ? 9.955 8.335 -11.704 1.00 97.00 73 MET A CA 1
ATOM 617 C C . MET A 1 73 ? 8.605 8.071 -12.402 1.00 97.00 73 MET A C 1
ATOM 619 O O . MET A 1 73 ? 8.344 8.647 -13.454 1.00 97.00 73 MET A O 1
ATOM 623 N N . VAL A 1 74 ? 7.725 7.260 -11.798 1.00 98.00 74 VAL A N 1
ATOM 624 C CA . VAL A 1 74 ? 6.389 6.935 -12.321 1.00 98.00 74 VAL A CA 1
ATOM 625 C C . VAL A 1 74 ? 5.320 7.466 -11.361 1.00 98.00 74 VAL A C 1
ATOM 627 O O . VAL A 1 74 ? 5.112 6.928 -10.270 1.00 98.00 74 VAL A O 1
ATOM 630 N N . SER A 1 75 ? 4.627 8.536 -11.760 1.00 97.94 75 SER A N 1
ATOM 631 C CA . SER A 1 75 ? 3.628 9.216 -10.918 1.00 97.94 75 SER A CA 1
ATOM 632 C C . SER A 1 75 ? 2.414 8.351 -10.589 1.00 97.94 75 SER A C 1
ATOM 634 O O . SER A 1 75 ? 1.828 8.498 -9.515 1.00 97.94 75 SER A O 1
ATOM 636 N N . ASP A 1 76 ? 2.040 7.443 -11.486 1.00 98.31 76 ASP A N 1
ATOM 637 C CA . ASP A 1 76 ? 0.870 6.580 -11.304 1.00 98.31 76 ASP A CA 1
ATOM 638 C C . ASP A 1 76 ? 1.149 5.533 -10.227 1.00 98.31 76 ASP A C 1
ATOM 640 O O . ASP A 1 76 ? 0.361 5.368 -9.295 1.00 98.31 76 ASP A O 1
ATOM 644 N N . LEU A 1 77 ? 2.356 4.953 -10.238 1.00 98.62 77 LEU A N 1
ATOM 645 C CA . LEU A 1 77 ? 2.821 4.098 -9.149 1.00 98.62 77 LEU A CA 1
ATOM 646 C C . LEU A 1 77 ? 2.862 4.861 -7.824 1.00 98.62 77 LEU A C 1
ATOM 648 O O . LEU A 1 77 ? 2.438 4.339 -6.793 1.00 98.62 77 LEU A O 1
ATOM 652 N N . ALA A 1 78 ? 3.345 6.105 -7.839 1.00 98.69 78 ALA A N 1
ATOM 653 C CA . ALA A 1 78 ? 3.354 6.941 -6.646 1.00 98.69 78 ALA A CA 1
ATOM 654 C C . ALA A 1 78 ? 1.944 7.206 -6.109 1.00 98.69 78 ALA A C 1
ATOM 656 O O . ALA A 1 78 ? 1.750 7.158 -4.893 1.00 98.69 78 ALA A O 1
ATOM 657 N N . SER A 1 79 ? 0.968 7.422 -6.992 1.00 98.50 79 SER A N 1
ATOM 658 C CA . SER A 1 79 ? -0.441 7.594 -6.630 1.00 98.50 79 SER A CA 1
ATOM 659 C C . SER A 1 79 ? -0.985 6.326 -5.976 1.00 98.50 79 SER A C 1
ATOM 661 O O . SER A 1 79 ? -1.378 6.371 -4.810 1.00 98.50 79 SER A O 1
ATOM 663 N N . TYR A 1 80 ? -0.882 5.185 -6.660 1.00 98.50 80 TYR A N 1
ATOM 664 C CA . TYR A 1 80 ? -1.428 3.901 -6.211 1.00 98.50 80 TYR A CA 1
ATOM 665 C C . TYR A 1 80 ? -0.820 3.432 -4.890 1.00 98.50 80 TYR A C 1
ATOM 667 O O . TYR A 1 80 ? -1.537 3.086 -3.951 1.00 98.50 80 TYR A O 1
ATOM 675 N N . VAL A 1 81 ? 0.507 3.488 -4.771 1.00 98.81 81 VAL A N 1
ATOM 676 C CA . VAL A 1 81 ? 1.184 3.127 -3.524 1.00 98.81 81 VAL A CA 1
ATOM 677 C C . VAL A 1 81 ? 0.830 4.127 -2.422 1.00 98.81 81 VAL A C 1
ATOM 679 O O . VAL A 1 81 ? 0.566 3.718 -1.295 1.00 98.81 81 VAL A O 1
ATOM 682 N N . SER A 1 82 ? 0.766 5.435 -2.702 1.00 98.81 82 SER A N 1
ATOM 683 C CA . SER A 1 82 ? 0.352 6.399 -1.672 1.00 98.81 82 SER A CA 1
ATOM 684 C C . SER A 1 82 ? -1.056 6.130 -1.156 1.00 98.81 82 SER A C 1
ATOM 686 O O . SER A 1 82 ? -1.284 6.246 0.048 1.00 98.81 82 SER A O 1
ATOM 688 N N . ASP A 1 83 ? -1.963 5.702 -2.027 1.00 98.56 83 ASP A N 1
ATOM 689 C CA . ASP A 1 83 ? -3.345 5.401 -1.679 1.00 98.56 83 ASP A CA 1
ATOM 690 C C . ASP A 1 83 ? -3.455 4.138 -0.820 1.00 98.56 83 ASP A C 1
ATOM 692 O O . ASP A 1 83 ? -4.147 4.174 0.199 1.00 98.56 83 ASP A O 1
ATOM 696 N N . ASP A 1 84 ? -2.674 3.091 -1.110 1.00 98.69 84 ASP A N 1
ATOM 697 C CA . ASP A 1 84 ? -2.570 1.898 -0.253 1.00 98.69 84 ASP A CA 1
ATOM 698 C C . ASP A 1 84 ? -2.146 2.268 1.178 1.00 98.69 84 ASP A C 1
ATOM 700 O O . ASP A 1 84 ? -2.768 1.869 2.166 1.00 98.69 84 ASP A O 1
ATOM 704 N N . PHE A 1 85 ? -1.103 3.096 1.311 1.00 98.56 85 PHE A N 1
ATOM 705 C CA . PHE A 1 85 ? -0.647 3.572 2.619 1.00 98.56 85 PHE A CA 1
ATOM 706 C C . PHE A 1 85 ? -1.659 4.505 3.293 1.00 98.56 85 PHE A C 1
ATOM 708 O O . PHE A 1 85 ? -1.723 4.556 4.526 1.00 98.56 85 PHE A O 1
ATOM 715 N N . GLY A 1 86 ? -2.475 5.204 2.503 1.00 98.25 86 GLY A N 1
ATOM 716 C CA . GLY A 1 86 ? -3.649 5.922 2.979 1.00 98.25 86 GLY A CA 1
ATOM 717 C C . GLY A 1 86 ? -4.657 4.991 3.648 1.00 98.25 86 GLY A C 1
ATOM 718 O O . GLY A 1 86 ? -5.007 5.223 4.808 1.00 98.25 86 GLY A O 1
ATOM 719 N N . LEU A 1 87 ? -5.033 3.898 2.971 1.00 97.94 87 LEU A N 1
ATOM 720 C CA . LEU A 1 87 ? -5.930 2.874 3.518 1.00 97.94 87 LEU A CA 1
ATOM 721 C C . LEU A 1 87 ? -5.371 2.260 4.802 1.00 97.94 87 LEU A C 1
ATOM 723 O O . LEU A 1 87 ? -6.101 2.138 5.783 1.00 97.94 87 LEU A O 1
ATOM 727 N N . PHE A 1 88 ? -4.074 1.932 4.848 1.00 98.25 88 PHE A N 1
ATOM 728 C CA . PHE A 1 88 ? -3.454 1.420 6.074 1.00 98.25 88 PHE A CA 1
ATOM 729 C C . PHE A 1 88 ? -3.551 2.425 7.222 1.00 98.25 88 PHE A C 1
ATOM 731 O O . PHE A 1 88 ? -3.912 2.056 8.337 1.00 98.25 88 PHE A O 1
ATOM 738 N N . SER A 1 89 ? -3.255 3.701 6.969 1.00 97.44 89 SER A N 1
ATOM 739 C CA . SER A 1 89 ? -3.354 4.745 7.992 1.00 97.44 89 SER A CA 1
ATOM 740 C C . SER A 1 89 ? -4.769 4.876 8.544 1.00 97.44 89 SER A C 1
ATOM 742 O O . SER A 1 89 ? -4.947 4.937 9.763 1.00 97.44 89 SER A O 1
ATOM 744 N N . ASP A 1 90 ? -5.762 4.919 7.659 1.00 97.38 90 ASP A N 1
ATOM 745 C CA . ASP A 1 90 ? -7.156 5.107 8.049 1.00 97.38 90 ASP A CA 1
ATOM 746 C C . ASP A 1 90 ? -7.701 3.864 8.757 1.00 97.38 90 ASP A C 1
ATOM 748 O O . ASP A 1 90 ? -8.339 3.986 9.802 1.00 97.38 90 ASP A O 1
ATOM 752 N N . ALA A 1 91 ? -7.342 2.666 8.293 1.00 96.94 91 ALA A N 1
ATOM 753 C CA . ALA A 1 91 ? -7.696 1.427 8.970 1.00 96.94 91 ALA A CA 1
ATOM 754 C C . ALA A 1 91 ? -7.110 1.344 10.385 1.00 96.94 91 ALA A C 1
ATOM 756 O O . ALA A 1 91 ? -7.812 0.989 11.334 1.00 96.94 91 ALA A O 1
ATOM 757 N N . LEU A 1 92 ? -5.842 1.728 10.561 1.00 96.06 92 LEU A N 1
ATOM 758 C CA . LEU A 1 92 ? -5.192 1.757 11.874 1.00 96.06 92 LEU A CA 1
ATOM 759 C C . LEU A 1 92 ? -5.819 2.792 12.812 1.00 96.06 92 LEU A C 1
ATOM 761 O O . LEU A 1 92 ? -5.871 2.552 14.018 1.00 96.06 92 LEU A O 1
ATOM 765 N N . GLN A 1 93 ? -6.297 3.923 12.282 1.00 95.00 93 GLN A N 1
ATOM 766 C CA . GLN A 1 93 ? -6.930 4.984 13.070 1.00 95.00 93 GLN A CA 1
ATOM 767 C C . GLN A 1 93 ? -8.195 4.495 13.785 1.00 95.00 93 GLN A C 1
ATOM 769 O O . GLN A 1 93 ? -8.412 4.861 14.940 1.00 95.00 93 GLN A O 1
ATOM 774 N N . ILE A 1 94 ? -9.007 3.675 13.117 1.00 95.38 94 ILE A N 1
ATOM 775 C CA . ILE A 1 94 ? -10.288 3.184 13.650 1.00 95.38 94 ILE A CA 1
ATOM 776 C C . ILE A 1 94 ? -10.266 1.697 14.029 1.00 95.38 94 ILE A C 1
ATOM 778 O O . ILE A 1 94 ? -11.304 1.128 14.353 1.00 95.38 94 ILE A O 1
ATOM 782 N N . ASN A 1 95 ? -9.090 1.061 14.000 1.00 94.81 95 ASN A N 1
ATOM 783 C CA . ASN A 1 95 ? -8.921 -0.380 14.210 1.00 94.81 95 ASN A CA 1
ATOM 784 C C . ASN A 1 95 ? -9.809 -1.241 13.283 1.00 94.81 95 ASN A C 1
ATOM 786 O O . ASN A 1 95 ? -10.334 -2.278 13.693 1.00 94.81 95 ASN A O 1
ATOM 790 N N . TYR A 1 96 ? -9.977 -0.797 12.036 1.00 95.50 96 TYR A N 1
ATOM 791 C CA . TYR A 1 96 ? -10.702 -1.528 11.000 1.00 95.50 96 TYR A CA 1
ATOM 792 C C . TYR A 1 96 ? -9.970 -2.827 10.669 1.00 95.50 96 TYR A C 1
ATOM 794 O O . TYR A 1 96 ? -8.742 -2.853 10.554 1.00 95.50 96 TYR A O 1
ATOM 802 N N . ASN A 1 97 ? -10.736 -3.906 10.523 1.00 94.50 97 ASN A N 1
ATOM 803 C CA . ASN A 1 97 ? -10.200 -5.213 10.198 1.00 94.50 97 ASN A CA 1
ATOM 804 C C . ASN A 1 97 ? -10.815 -5.751 8.911 1.00 94.50 97 ASN A C 1
ATOM 806 O O . ASN A 1 97 ? -12.029 -5.926 8.834 1.00 94.50 97 ASN A O 1
ATOM 810 N N . ASN A 1 98 ? -9.962 -6.058 7.941 1.00 97.50 98 ASN A N 1
ATOM 811 C CA . ASN A 1 98 ? -10.355 -6.627 6.665 1.00 97.50 98 ASN A CA 1
ATOM 812 C C . ASN A 1 98 ? -9.245 -7.553 6.163 1.00 97.50 98 ASN A C 1
ATOM 814 O O . ASN A 1 98 ? -8.082 -7.152 6.088 1.00 97.50 98 ASN A O 1
ATOM 818 N N . ALA A 1 99 ? -9.609 -8.791 5.828 1.00 97.75 99 ALA A N 1
ATOM 819 C CA . ALA A 1 99 ? -8.644 -9.822 5.464 1.00 97.75 99 ALA A CA 1
ATOM 820 C C . ALA A 1 99 ? -7.892 -9.509 4.159 1.00 97.75 99 ALA A C 1
ATOM 822 O O . ALA A 1 99 ? -6.706 -9.817 4.048 1.00 97.75 99 ALA A O 1
ATOM 823 N N . TRP A 1 100 ? -8.539 -8.840 3.203 1.00 98.06 100 TRP A N 1
ATOM 824 C CA . TRP A 1 100 ? -7.896 -8.427 1.957 1.00 98.06 100 TRP A CA 1
ATOM 825 C C . TRP A 1 100 ? -6.889 -7.297 2.199 1.00 98.06 100 TRP A C 1
ATOM 827 O O . TRP A 1 100 ? -5.754 -7.370 1.735 1.00 98.06 100 TRP A O 1
ATOM 837 N N . LEU A 1 101 ? -7.250 -6.293 3.010 1.00 98.31 101 LEU A N 1
ATOM 838 C CA . LEU A 1 101 ? -6.327 -5.211 3.383 1.00 98.31 101 LEU A CA 1
ATOM 839 C C . LEU A 1 101 ? -5.115 -5.741 4.169 1.00 98.31 101 LEU A C 1
ATOM 841 O O . LEU A 1 101 ? -3.991 -5.271 3.988 1.00 98.31 101 LEU A O 1
ATOM 845 N N . ASN A 1 102 ? -5.329 -6.748 5.017 1.00 98.12 102 ASN A N 1
ATOM 846 C CA . ASN A 1 102 ? -4.250 -7.460 5.694 1.00 98.12 102 ASN A CA 1
ATOM 847 C C . ASN A 1 102 ? -3.323 -8.155 4.682 1.00 98.12 102 ASN A C 1
ATOM 849 O O . ASN A 1 102 ? -2.105 -8.042 4.805 1.00 98.12 102 ASN A O 1
ATOM 853 N N . GLY A 1 103 ? -3.876 -8.823 3.665 1.00 98.19 103 GLY A N 1
ATOM 854 C CA . GLY A 1 103 ? -3.112 -9.420 2.567 1.00 98.19 103 GLY A CA 1
ATOM 855 C C . GLY A 1 103 ? -2.290 -8.408 1.778 1.00 98.19 103 GLY A C 1
ATOM 856 O O . GLY A 1 103 ? -1.098 -8.617 1.545 1.00 98.19 103 GLY A O 1
ATOM 857 N N . LEU A 1 104 ? -2.895 -7.261 1.457 1.00 98.31 104 LEU A N 1
ATOM 858 C CA . LEU A 1 104 ? -2.225 -6.148 0.787 1.00 98.31 104 LEU A CA 1
ATOM 859 C C . LEU A 1 104 ? -0.991 -5.691 1.582 1.00 98.31 104 LEU A C 1
ATOM 861 O O . LEU A 1 104 ? 0.086 -5.485 1.024 1.00 98.31 104 LEU A O 1
ATOM 865 N N . TRP A 1 105 ? -1.122 -5.585 2.907 1.00 98.31 105 TRP A N 1
ATOM 866 C CA . TRP A 1 105 ? -0.005 -5.258 3.793 1.00 98.31 105 TRP A CA 1
ATOM 867 C C . TRP A 1 105 ? 1.074 -6.352 3.840 1.00 98.31 105 TRP A C 1
ATOM 869 O O . TRP A 1 105 ? 2.268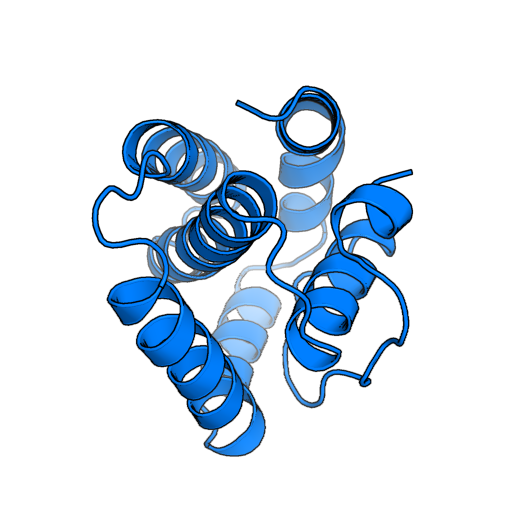 -6.037 3.876 1.00 98.31 105 TRP A O 1
ATOM 879 N N . ILE A 1 106 ? 0.687 -7.631 3.826 1.00 97.94 106 ILE A N 1
ATOM 880 C CA . ILE A 1 106 ? 1.646 -8.745 3.827 1.00 97.94 106 ILE A CA 1
ATOM 881 C C . ILE A 1 106 ? 2.547 -8.707 2.590 1.00 97.94 106 ILE A C 1
ATOM 883 O O . ILE A 1 106 ? 3.758 -8.848 2.753 1.00 97.94 106 ILE A O 1
ATOM 887 N N . LYS A 1 107 ? 2.020 -8.383 1.404 1.00 98.31 107 LYS A N 1
ATOM 888 C CA . LYS A 1 107 ? 2.844 -8.200 0.194 1.00 98.31 107 LYS A CA 1
ATOM 889 C C . LYS A 1 107 ? 3.933 -7.143 0.371 1.00 98.31 107 LYS A C 1
ATOM 891 O O . LYS A 1 107 ? 5.107 -7.402 0.102 1.00 98.31 107 LYS A O 1
ATOM 896 N N . TYR A 1 108 ? 3.593 -5.991 0.953 1.00 98.38 108 TYR A N 1
ATOM 897 C CA . TYR A 1 108 ? 4.606 -4.991 1.296 1.00 98.38 108 TYR A CA 1
ATOM 898 C C . TYR A 1 108 ? 5.641 -5.542 2.290 1.00 98.38 108 TYR A C 1
ATOM 900 O O . TYR A 1 108 ? 6.842 -5.331 2.104 1.00 98.38 108 TYR A O 1
ATOM 908 N N . LYS A 1 109 ? 5.226 -6.290 3.323 1.00 96.94 109 LYS A N 1
ATOM 909 C CA . LYS A 1 109 ? 6.164 -6.929 4.269 1.00 96.94 109 LYS A CA 1
ATOM 910 C C . LYS A 1 109 ? 7.092 -7.951 3.615 1.00 96.94 109 LYS A C 1
ATOM 912 O O . LYS A 1 109 ? 8.239 -8.070 4.047 1.00 96.94 109 LYS A O 1
ATOM 917 N N . GLU A 1 110 ? 6.627 -8.630 2.577 1.00 97.12 110 GLU A N 1
ATOM 918 C CA . GLU A 1 110 ? 7.412 -9.541 1.735 1.00 97.12 110 GLU A CA 1
ATOM 919 C C . GLU A 1 110 ? 8.334 -8.795 0.756 1.00 97.12 110 GLU A C 1
ATOM 921 O O . GLU A 1 1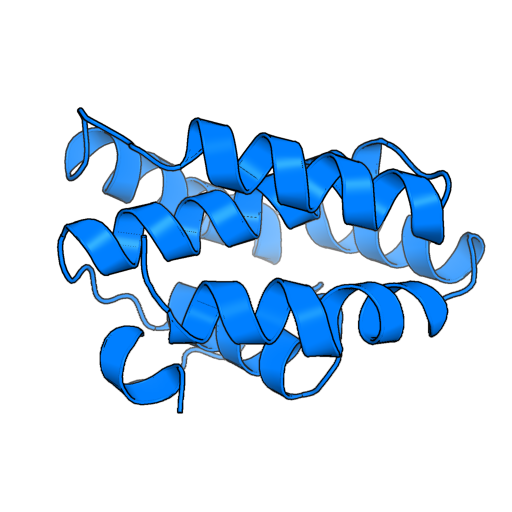10 ? 9.107 -9.400 0.017 1.00 97.12 110 GLU A O 1
ATOM 926 N N . MET A 1 111 ? 8.364 -7.462 0.850 1.00 97.81 111 MET A N 1
ATOM 927 C CA . MET A 1 111 ? 9.159 -6.559 0.030 1.00 97.81 111 MET A CA 1
ATOM 928 C C . MET A 1 111 ? 8.716 -6.549 -1.439 1.00 97.81 111 MET A C 1
ATOM 930 O O . MET A 1 111 ? 9.568 -6.394 -2.321 1.00 97.81 111 MET A O 1
ATOM 934 N N . GLU A 1 112 ? 7.416 -6.692 -1.686 1.00 98.06 112 GLU A N 1
ATOM 935 C CA . GLU A 1 112 ? 6.794 -6.675 -3.010 1.00 98.06 112 GLU A CA 1
ATOM 936 C C . GLU A 1 112 ? 5.787 -5.523 -3.132 1.00 98.06 112 GLU A C 1
ATOM 938 O O . GLU A 1 112 ? 5.160 -5.121 -2.149 1.00 98.06 112 GLU A O 1
ATOM 943 N N . ILE A 1 113 ? 5.636 -4.976 -4.342 1.00 98.38 113 ILE A N 1
ATOM 944 C CA . ILE A 1 113 ? 4.499 -4.104 -4.665 1.00 98.38 113 ILE A CA 1
ATOM 945 C C . ILE A 1 113 ? 3.299 -5.027 -4.920 1.00 98.38 113 ILE A C 1
ATOM 947 O O . ILE A 1 113 ? 3.440 -5.948 -5.721 1.00 98.38 113 ILE A O 1
ATOM 951 N N . PRO A 1 114 ? 2.142 -4.834 -4.266 1.00 97.88 114 PRO A N 1
ATOM 952 C CA . PRO A 1 114 ? 0.984 -5.692 -4.487 1.00 97.88 114 PRO A CA 1
ATOM 953 C C . PRO A 1 114 ? 0.379 -5.484 -5.883 1.00 97.88 114 PRO A C 1
ATOM 955 O O . PRO A 1 114 ? 0.138 -4.347 -6.289 1.00 97.88 114 PRO A O 1
ATOM 958 N N . TYR A 1 115 ? 0.094 -6.579 -6.584 1.00 96.56 115 TYR A N 1
ATOM 959 C CA . TYR A 1 115 ? -0.652 -6.623 -7.846 1.00 96.56 115 TYR A CA 1
ATOM 960 C C . TYR A 1 115 ? -1.317 -7.995 -8.008 1.00 96.56 115 TYR A C 1
ATOM 962 O O . TYR A 1 115 ? -0.964 -8.940 -7.300 1.00 96.56 115 TYR A O 1
ATOM 970 N N . GLY A 1 116 ? -2.266 -8.107 -8.938 1.00 94.38 116 GLY A N 1
ATOM 971 C CA . GLY A 1 116 ? -2.959 -9.364 -9.221 1.00 94.38 116 GLY A CA 1
ATOM 972 C C . GLY A 1 116 ? -3.848 -9.834 -8.066 1.00 94.38 116 GLY A C 1
ATOM 973 O O . GLY A 1 116 ? -4.541 -9.041 -7.434 1.00 94.38 116 GLY A O 1
ATOM 974 N N . GLU A 1 117 ? -3.866 -11.140 -7.804 1.00 94.62 117 GLU A N 1
ATOM 975 C CA . GLU A 1 117 ? -4.654 -11.701 -6.703 1.00 94.62 117 GLU A CA 1
ATOM 976 C C . GLU A 1 117 ? -3.935 -11.533 -5.359 1.00 94.62 117 GLU A C 1
ATOM 978 O O . GLU A 1 117 ? -2.751 -11.841 -5.210 1.00 94.62 117 GLU A O 1
ATOM 983 N N . ILE A 1 118 ? -4.679 -11.047 -4.364 1.00 96.62 118 ILE A N 1
ATOM 984 C CA . ILE A 1 118 ? -4.195 -10.831 -3.001 1.00 96.62 118 ILE A CA 1
ATOM 985 C C . ILE A 1 118 ? -4.869 -11.838 -2.075 1.00 96.62 118 ILE A C 1
ATOM 987 O O . ILE A 1 118 ? -6.099 -11.904 -2.004 1.00 96.62 118 ILE A O 1
ATOM 991 N N . ASP A 1 119 ? -4.055 -12.594 -1.342 1.00 95.56 119 ASP A N 1
ATOM 992 C CA . ASP A 1 119 ? -4.541 -13.562 -0.365 1.00 95.56 119 ASP A CA 1
ATOM 993 C C . ASP A 1 119 ? -5.274 -12.868 0.785 1.00 95.56 119 ASP A C 1
ATOM 995 O O . ASP A 1 119 ? -4.819 -11.861 1.327 1.00 95.56 119 ASP A O 1
ATOM 999 N N . ASN A 1 120 ? -6.395 -13.441 1.215 1.00 96.94 120 ASN A N 1
ATOM 1000 C CA . ASN A 1 120 ? -7.072 -12.984 2.423 1.00 96.94 120 ASN A CA 1
ATOM 1001 C C . ASN A 1 120 ? -6.308 -13.474 3.655 1.00 96.94 120 ASN A C 1
ATOM 1003 O O . ASN A 1 120 ? -6.205 -14.677 3.896 1.00 96.94 120 ASN A O 1
ATOM 1007 N N . ILE A 1 121 ? -5.806 -12.535 4.456 1.00 97.56 121 ILE A N 1
ATOM 1008 C CA . ILE A 1 121 ? -5.043 -12.827 5.668 1.00 97.56 121 ILE A CA 1
ATOM 1009 C C . ILE A 1 121 ? -5.869 -12.464 6.899 1.00 97.56 121 ILE A C 1
ATOM 1011 O O . ILE A 1 121 ? -6.146 -11.296 7.183 1.00 97.56 121 ILE A O 1
ATOM 1015 N N . GLU A 1 122 ? -6.238 -13.484 7.665 1.00 94.88 122 GLU A N 1
ATOM 1016 C CA . GLU A 1 122 ? -6.884 -13.308 8.963 1.00 94.88 122 GLU A CA 1
ATOM 1017 C C . GLU A 1 122 ? -5.954 -12.611 9.965 1.00 94.88 122 GLU A C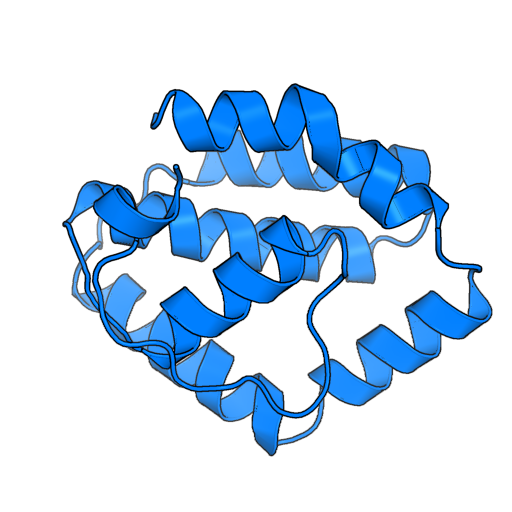 1
ATOM 1019 O O . GLU A 1 122 ? -4.729 -12.744 9.928 1.00 94.88 122 GLU A O 1
ATOM 1024 N N . GLY A 1 123 ? -6.541 -11.874 10.904 1.00 89.38 123 GLY A N 1
ATOM 1025 C CA . GLY A 1 123 ? -5.798 -11.122 11.912 1.00 89.38 123 GLY A CA 1
ATOM 1026 C C . GLY A 1 123 ? -6.317 -9.703 12.034 1.00 89.38 123 GLY A C 1
ATOM 1027 O O . GLY A 1 123 ? -7.489 -9.467 11.798 1.00 89.38 123 GLY A O 1
ATOM 1028 N N . ASN A 1 124 ? -5.463 -8.771 12.448 1.00 89.75 124 ASN A N 1
ATOM 1029 C CA . ASN A 1 124 ? -5.760 -7.340 12.471 1.00 89.75 124 ASN A CA 1
ATOM 1030 C C . ASN A 1 124 ? -4.485 -6.586 12.090 1.00 89.75 124 ASN A C 1
ATOM 1032 O O . ASN A 1 124 ? -3.401 -6.940 12.563 1.00 89.75 124 ASN A O 1
ATOM 1036 N N . LEU A 1 125 ? -4.610 -5.537 11.278 1.00 92.69 125 LEU A N 1
ATOM 1037 C CA . LEU A 1 125 ? -3.473 -4.771 10.770 1.00 92.69 125 LEU A CA 1
ATOM 1038 C C . LEU A 1 125 ? -2.539 -4.253 11.884 1.00 92.69 125 LEU A C 1
ATOM 1040 O O . LEU A 1 125 ? -1.319 -4.307 11.725 1.00 92.69 125 LEU A O 1
ATOM 1044 N N . ASN A 1 126 ? -3.071 -3.850 13.050 1.00 90.12 126 ASN A N 1
ATOM 1045 C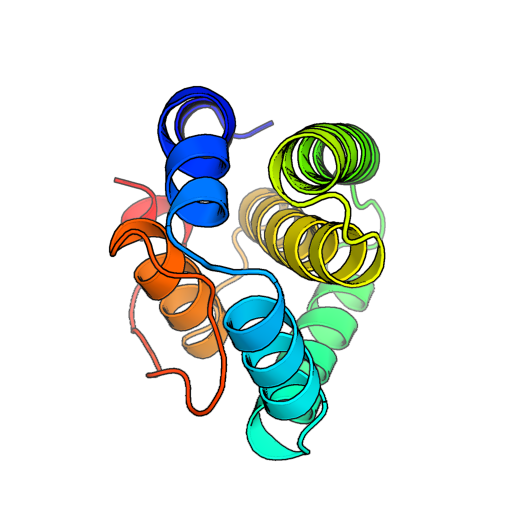 CA . ASN A 1 126 ? -2.262 -3.447 14.212 1.00 90.12 126 ASN A CA 1
ATOM 1046 C C . ASN A 1 126 ? -1.321 -4.562 14.699 1.00 90.12 126 ASN A C 1
ATOM 1048 O O . ASN A 1 126 ? -0.188 -4.281 15.100 1.00 90.12 126 ASN A O 1
ATOM 1052 N N . ASN A 1 127 ? -1.767 -5.818 14.636 1.00 90.81 127 ASN A N 1
ATOM 1053 C CA . ASN A 1 127 ? -0.972 -6.987 15.017 1.00 90.81 127 ASN A CA 1
ATOM 1054 C C . ASN A 1 127 ? 0.001 -7.389 13.898 1.00 90.81 127 ASN A C 1
ATOM 1056 O O . ASN A 1 127 ? 1.130 -7.796 14.166 1.00 90.81 127 ASN A O 1
ATOM 1060 N N . LEU A 1 128 ? -0.419 -7.252 12.638 1.00 93.12 128 LEU A N 1
ATOM 1061 C CA . LEU A 1 128 ? 0.353 -7.675 11.465 1.00 93.12 128 LEU A CA 1
ATOM 1062 C C . LEU A 1 128 ? 1.491 -6.717 11.092 1.00 93.12 128 LEU A C 1
ATOM 1064 O O . LEU A 1 128 ? 2.441 -7.126 10.413 1.00 93.12 128 LEU A O 1
ATOM 1068 N N . LEU A 1 129 ? 1.447 -5.466 11.556 1.00 86.88 129 LEU A N 1
ATOM 1069 C CA . LEU A 1 129 ? 2.540 -4.498 11.411 1.00 86.88 129 LEU A CA 1
ATOM 1070 C C . LEU A 1 129 ? 3.889 -5.015 11.945 1.00 86.88 129 LEU A C 1
ATOM 1072 O O . LEU A 1 129 ? 4.922 -4.575 11.444 1.00 86.88 129 LEU A O 1
ATOM 1076 N N . GLY A 1 130 ? 3.888 -5.995 12.862 1.00 68.19 130 GLY A N 1
ATOM 1077 C CA . GLY A 1 130 ? 5.101 -6.517 13.506 1.00 68.19 130 GLY A CA 1
ATOM 1078 C C . GLY A 1 130 ? 5.486 -5.667 14.697 1.00 68.19 130 GLY A C 1
ATOM 1079 O O . GLY A 1 130 ? 5.803 -4.476 14.529 1.00 68.19 130 GLY A O 1
#

Sequence (130 aa):
MNKKLEYFIESKLSKIIKKYSEEEIFYILDSRDNDNFSDKWMQVYEELKVLCPESKSYGLRKRVFSIVNENSMVSDLASYVSDDFGLFSDALQINYNNAWLNGLWIKYKEMEIPYGEIDNIEGNLNNLLG